Protein AF-A0AB37XMM0-F1 (afdb_monomer_lite)

InterPro domains:
  IPR031689 Protein of unknown function DUF5080 [PF16883] (4-149)

Secondary structure (DSSP, 8-state):
-HHHHHHHHHHHHHHHHHHHHHHHTT--HHHHHHHHHHHHHHHHHHHSS-SSHHHHHHHHHHHHHHHHHHHHHHHHHH--HHHHHHHHHHHHT--S---HHHHHHHHHHHHHHHHHHHHHHHHHHHHHHHHHHHHHHHHHHHHHHHHHTT-

Sequence (151 aa):
MEFLLLIVVAGLYYIIYLTAVMYSEKIVVLPIIIYAIVFVIIGITYIFIGDSYDQLTNFNVILYMGSLFYAWMAIRNLWNRPLLLKYKNITDSSSGIVNKSEYNSVESLRINIEIAKYKGIISLIVAIVLTVLMTLKSTPQITAETRDLII

Radius of gyration: 21.01 Å; chains: 1; bounding 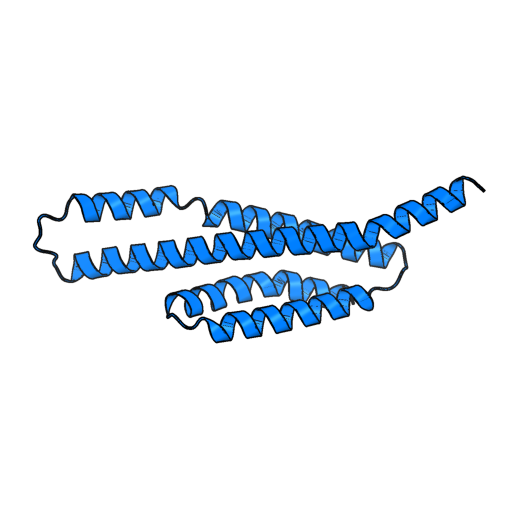box: 65×29×56 Å

Structure (mmCIF, N/CA/C/O backbone):
data_AF-A0AB37XMM0-F1
#
_entry.id   AF-A0AB37XMM0-F1
#
loop_
_atom_site.group_PDB
_atom_site.id
_atom_site.type_symbol
_atom_site.label_atom_id
_atom_site.label_alt_id
_atom_site.label_comp_id
_atom_site.label_asym_id
_atom_site.label_entity_id
_atom_site.label_seq_id
_atom_site.pdbx_PDB_ins_code
_atom_site.Cartn_x
_atom_site.Cartn_y
_atom_site.Cartn_z
_atom_site.occupancy
_atom_site.B_iso_or_equiv
_atom_site.auth_seq_id
_atom_site.auth_comp_id
_atom_site.auth_asym_id
_atom_site.auth_atom_id
_atom_site.pdbx_PDB_model_num
ATOM 1 N N . MET A 1 1 ? 3.399 -3.724 -20.490 1.00 83.94 1 MET A N 1
ATOM 2 C CA . MET A 1 1 ? 3.281 -4.044 -19.048 1.00 83.94 1 MET A CA 1
ATOM 3 C C . MET A 1 1 ? 2.843 -2.844 -18.206 1.00 83.94 1 MET A C 1
ATOM 5 O O . MET A 1 1 ? 2.153 -3.051 -17.216 1.00 83.94 1 MET A O 1
ATOM 9 N N . GLU A 1 2 ? 3.145 -1.604 -18.611 1.00 84.25 2 GLU A N 1
ATOM 10 C CA . GLU A 1 2 ? 2.755 -0.378 -17.880 1.00 84.25 2 GLU A CA 1
ATOM 11 C C . GLU A 1 2 ? 1.249 -0.244 -17.625 1.00 84.25 2 GLU A C 1
ATOM 13 O O . GLU A 1 2 ? 0.846 0.035 -16.502 1.00 84.25 2 GLU A O 1
ATOM 18 N N . PHE A 1 3 ? 0.402 -0.506 -18.627 1.00 87.81 3 PHE A N 1
ATOM 19 C CA . PHE A 1 3 ? -1.055 -0.438 -18.450 1.00 87.81 3 PHE A CA 1
ATOM 20 C C . PHE A 1 3 ? -1.568 -1.413 -17.386 1.00 87.81 3 PHE A C 1
ATOM 22 O O . PHE A 1 3 ? -2.456 -1.064 -16.612 1.00 87.81 3 PHE A O 1
ATOM 29 N N . LEU A 1 4 ? -0.986 -2.615 -17.309 1.00 90.50 4 LEU A N 1
ATOM 30 C CA . LEU A 1 4 ? -1.332 -3.586 -16.273 1.00 90.50 4 LEU A CA 1
ATOM 31 C C . LEU A 1 4 ? -0.928 -3.063 -14.890 1.00 90.50 4 LEU A C 1
ATOM 33 O O . LEU A 1 4 ? -1.740 -3.110 -13.971 1.00 90.50 4 LEU A O 1
ATOM 37 N N . LEU A 1 5 ? 0.283 -2.510 -14.756 1.00 92.31 5 LEU A N 1
ATOM 38 C CA . LEU A 1 5 ? 0.732 -1.895 -13.506 1.00 92.31 5 LEU A CA 1
ATOM 39 C C . LEU A 1 5 ? -0.192 -0.746 -13.088 1.00 92.31 5 LEU A C 1
ATOM 41 O O . LEU A 1 5 ? -0.601 -0.691 -11.934 1.00 92.31 5 LEU A O 1
ATOM 45 N N . LEU A 1 6 ? -0.573 0.131 -14.019 1.00 93.44 6 LEU A N 1
ATOM 46 C CA . LEU A 1 6 ? -1.486 1.243 -13.754 1.00 93.44 6 LEU A CA 1
ATOM 47 C C . LEU A 1 6 ? -2.846 0.745 -13.255 1.00 93.44 6 LEU A C 1
ATOM 49 O O . LEU A 1 6 ? -3.340 1.234 -12.240 1.00 93.44 6 LEU A O 1
ATOM 53 N N . ILE A 1 7 ? -3.427 -0.257 -13.922 1.00 94.12 7 ILE A N 1
ATOM 54 C CA . ILE A 1 7 ? -4.700 -0.869 -13.513 1.00 94.12 7 ILE A CA 1
ATOM 55 C C . ILE A 1 7 ? -4.585 -1.472 -12.113 1.00 94.12 7 ILE A C 1
ATOM 57 O O . ILE A 1 7 ? -5.488 -1.298 -11.302 1.00 94.12 7 ILE A O 1
ATOM 61 N N . VAL A 1 8 ? -3.482 -2.153 -11.804 1.00 93.94 8 VAL A N 1
ATOM 62 C CA . VAL A 1 8 ? -3.272 -2.785 -10.495 1.00 93.94 8 VAL A CA 1
ATOM 63 C C . VAL A 1 8 ? -3.069 -1.737 -9.400 1.00 93.94 8 VAL A C 1
ATOM 65 O O . VAL A 1 8 ? -3.691 -1.829 -8.341 1.00 93.94 8 VAL A O 1
ATOM 68 N N . VAL A 1 9 ? -2.263 -0.705 -9.659 1.00 95.38 9 VAL A N 1
ATOM 69 C CA . VAL A 1 9 ? -2.019 0.403 -8.724 1.00 95.38 9 VAL A CA 1
ATOM 70 C C . VAL A 1 9 ? -3.297 1.199 -8.473 1.00 95.38 9 VAL A C 1
ATOM 72 O O . VAL A 1 9 ? -3.551 1.565 -7.330 1.00 95.38 9 VAL A O 1
ATOM 75 N N . ALA A 1 10 ? -4.141 1.419 -9.482 1.00 95.25 10 ALA A N 1
ATOM 76 C CA . ALA A 1 10 ? -5.452 2.040 -9.298 1.00 95.25 10 ALA A CA 1
ATOM 77 C C . ALA A 1 10 ? -6.446 1.092 -8.601 1.00 95.25 10 ALA A C 1
ATOM 79 O O . ALA A 1 10 ? -7.187 1.500 -7.709 1.00 95.25 10 ALA A O 1
ATOM 80 N N . GLY A 1 11 ? -6.444 -0.191 -8.967 1.00 95.00 11 GLY A N 1
ATOM 81 C CA . GLY A 1 11 ? -7.316 -1.228 -8.413 1.00 95.00 11 GLY A CA 1
ATOM 82 C C . GLY A 1 11 ? -7.080 -1.489 -6.925 1.00 95.00 11 GLY A C 1
ATOM 83 O O . GLY A 1 11 ? -8.033 -1.760 -6.192 1.00 95.00 11 GLY A O 1
ATOM 84 N N . LEU A 1 12 ? -5.838 -1.323 -6.458 1.00 95.94 12 LEU A N 1
ATOM 85 C CA . LEU A 1 12 ? -5.463 -1.398 -5.044 1.00 95.94 12 LEU A CA 1
ATOM 86 C C . LEU A 1 12 ? -6.331 -0.493 -4.156 1.00 95.94 12 LEU A C 1
ATOM 88 O O . LEU A 1 12 ? -6.651 -0.884 -3.036 1.00 95.94 12 LEU A O 1
ATOM 92 N N . TYR A 1 13 ? -6.801 0.652 -4.662 1.00 95.81 13 TYR A N 1
ATOM 93 C CA . TYR A 1 13 ? -7.722 1.524 -3.937 1.00 95.81 13 TYR A CA 1
ATOM 94 C C . TYR A 1 13 ? -8.997 0.767 -3.555 1.00 95.81 13 TYR A C 1
ATOM 96 O O . TYR A 1 13 ? -9.365 0.714 -2.383 1.00 95.81 13 TYR A O 1
ATOM 104 N N . TYR A 1 14 ? -9.643 0.115 -4.521 1.00 95.75 14 TYR A N 1
ATOM 105 C CA . TYR A 1 14 ? -10.870 -0.644 -4.282 1.00 95.75 14 TYR A CA 1
ATOM 106 C C . TYR A 1 14 ? -10.621 -1.861 -3.391 1.00 95.75 14 TYR A C 1
ATOM 108 O O . TYR A 1 14 ? -11.426 -2.150 -2.504 1.00 95.75 14 TYR A O 1
ATOM 116 N N . ILE A 1 15 ? -9.479 -2.527 -3.569 1.00 96.06 15 ILE A N 1
ATOM 117 C CA . ILE A 1 15 ? -9.076 -3.671 -2.744 1.00 96.06 15 ILE A CA 1
ATOM 118 C C . ILE A 1 15 ? -8.918 -3.255 -1.280 1.00 96.06 15 ILE A C 1
ATOM 120 O O . ILE A 1 15 ? -9.430 -3.942 -0.396 1.00 96.06 15 ILE A O 1
ATOM 124 N N . ILE A 1 16 ? -8.299 -2.106 -1.002 1.00 96.00 16 ILE A N 1
ATOM 125 C CA . ILE A 1 16 ? -8.165 -1.577 0.362 1.00 96.00 16 ILE A CA 1
ATOM 126 C C . ILE A 1 16 ? -9.534 -1.309 0.989 1.00 96.00 16 ILE A C 1
ATOM 128 O O . ILE A 1 16 ? -9.744 -1.613 2.163 1.00 96.00 16 ILE A O 1
ATOM 132 N N . TYR A 1 17 ? -10.496 -0.783 0.229 1.00 94.00 17 TYR A N 1
ATOM 133 C CA . TYR A 1 17 ? -11.845 -0.558 0.753 1.00 94.00 17 TYR A CA 1
ATOM 134 C C . TYR A 1 17 ? -12.587 -1.860 1.043 1.00 94.00 17 TYR A C 1
ATOM 136 O O . TYR A 1 17 ? -13.171 -1.989 2.117 1.00 94.00 17 TYR A O 1
ATOM 144 N N . LEU A 1 18 ? -12.535 -2.818 0.122 1.00 93.94 18 LEU A N 1
ATOM 145 C CA . LEU A 1 18 ? -13.205 -4.109 0.253 1.00 93.94 18 LEU A CA 1
ATOM 146 C C . LEU A 1 18 ? -12.623 -4.935 1.408 1.00 93.94 18 LEU A C 1
ATOM 148 O O . LEU A 1 18 ? -13.356 -5.432 2.260 1.00 93.94 18 LEU A O 1
ATOM 152 N N . THR A 1 19 ? -11.298 -5.017 1.494 1.00 94.06 19 THR A N 1
ATOM 153 C CA . THR A 1 19 ? -10.618 -5.751 2.570 1.00 94.06 19 THR A CA 1
ATOM 154 C C . THR A 1 19 ? -10.780 -5.093 3.937 1.00 94.06 19 THR A C 1
ATOM 156 O O . THR A 1 19 ? -10.814 -5.802 4.937 1.00 94.06 19 THR A O 1
ATOM 159 N N . ALA A 1 20 ? -10.954 -3.769 4.006 1.00 91.62 20 ALA A N 1
ATOM 160 C CA . ALA A 1 20 ? -11.272 -3.092 5.261 1.00 91.62 20 ALA A CA 1
ATOM 161 C C . ALA A 1 20 ? -12.643 -3.501 5.815 1.00 91.62 20 ALA A C 1
ATOM 163 O O . ALA A 1 20 ? -12.782 -3.679 7.024 1.00 91.62 20 ALA A O 1
ATOM 164 N N . VAL A 1 21 ? -13.639 -3.677 4.939 1.00 90.25 21 VAL A N 1
ATOM 165 C CA . VAL A 1 21 ? -14.963 -4.183 5.334 1.00 90.25 21 VAL A CA 1
ATOM 166 C C . VAL A 1 21 ? -14.840 -5.623 5.829 1.00 90.25 21 VAL A C 1
ATOM 168 O O . VAL A 1 21 ? -15.250 -5.914 6.950 1.00 90.25 21 VAL A O 1
ATOM 171 N N . MET A 1 22 ? -14.160 -6.491 5.073 1.00 91.44 22 MET A N 1
ATOM 172 C CA . MET A 1 22 ? -13.903 -7.880 5.485 1.00 91.44 22 MET A CA 1
ATOM 173 C C . MET A 1 22 ? -13.189 -7.966 6.839 1.00 91.44 22 MET A C 1
ATOM 175 O O . MET A 1 22 ? -13.569 -8.759 7.698 1.00 91.44 22 MET A O 1
ATOM 179 N N . TYR A 1 23 ? -12.182 -7.118 7.059 1.00 87.69 23 TYR A N 1
ATOM 180 C CA . TYR A 1 23 ? -11.461 -7.055 8.326 1.00 87.69 23 TYR A CA 1
ATOM 181 C C . TYR A 1 23 ? -12.378 -6.643 9.485 1.00 87.69 23 TYR A C 1
ATOM 183 O O . TYR A 1 23 ? -12.311 -7.248 10.554 1.00 87.69 23 TYR A O 1
ATOM 191 N N . SER A 1 24 ? -13.276 -5.674 9.271 1.00 85.38 24 SER A N 1
ATOM 192 C CA . SER A 1 24 ? -14.256 -5.262 10.288 1.00 85.38 24 SER A CA 1
ATOM 193 C C . SER A 1 24 ? -15.274 -6.356 10.630 1.00 85.38 24 SER A C 1
ATOM 195 O O . SER A 1 24 ? -15.711 -6.462 11.773 1.00 85.38 24 SER A O 1
ATOM 197 N N . GLU A 1 25 ? -15.571 -7.237 9.674 1.00 87.00 25 GLU A N 1
ATOM 198 C CA . GLU A 1 25 ? -16.399 -8.433 9.864 1.00 87.00 25 GLU A CA 1
ATOM 199 C C . GLU A 1 25 ? -15.609 -9.629 10.432 1.00 87.00 25 GLU A C 1
ATOM 201 O O . GLU A 1 25 ? -16.137 -10.734 10.540 1.00 87.00 25 GLU A O 1
ATOM 206 N N . LYS A 1 26 ? -14.342 -9.423 10.830 1.00 87.00 26 LYS A N 1
ATOM 207 C CA . LYS A 1 26 ? -13.411 -10.446 11.350 1.00 87.00 26 LYS A CA 1
ATOM 208 C C . LYS A 1 26 ? -13.021 -11.527 10.331 1.00 87.00 26 LYS A C 1
ATOM 210 O O . LYS A 1 26 ? -12.469 -12.564 10.701 1.00 87.00 26 LYS A O 1
ATOM 215 N N . ILE A 1 27 ? -13.224 -11.273 9.040 1.00 88.81 27 ILE A N 1
ATOM 216 C CA . ILE A 1 27 ? -12.779 -12.132 7.939 1.00 88.81 27 ILE A CA 1
ATOM 217 C C . ILE A 1 27 ? -11.345 -11.733 7.568 1.00 88.81 27 ILE A C 1
ATOM 219 O O . ILE A 1 27 ? -11.117 -10.885 6.709 1.00 88.81 27 ILE A O 1
ATOM 223 N N . VAL A 1 28 ? -10.353 -12.329 8.236 1.00 84.38 28 VAL A N 1
ATOM 224 C CA . VAL A 1 28 ? -8.939 -11.909 8.104 1.00 84.38 28 VAL A CA 1
ATOM 225 C C . VAL A 1 28 ? -8.175 -12.675 7.014 1.00 84.38 28 VAL A C 1
ATOM 227 O O . VAL A 1 28 ? -7.288 -12.115 6.374 1.00 84.38 28 VAL A O 1
ATOM 230 N N . VAL A 1 29 ? -8.528 -13.938 6.751 1.00 88.62 29 VAL A N 1
ATOM 231 C CA . VAL A 1 29 ? -7.788 -14.811 5.813 1.00 88.62 29 VAL A CA 1
ATOM 232 C C . VAL A 1 29 ? -7.949 -14.364 4.358 1.00 88.62 29 VAL A C 1
ATOM 234 O O . VAL A 1 29 ? -6.974 -14.313 3.610 1.00 88.62 29 VAL A O 1
ATOM 237 N N . LEU A 1 30 ? -9.168 -14.005 3.953 1.00 90.38 30 LEU A N 1
ATOM 238 C CA . LEU A 1 30 ? -9.469 -13.640 2.569 1.00 90.38 30 LEU A CA 1
ATOM 239 C C . LEU A 1 30 ? -8.720 -12.369 2.111 1.00 90.38 30 LEU A C 1
ATOM 241 O O . LEU A 1 30 ? -8.099 -12.419 1.048 1.00 90.38 30 LEU A O 1
ATOM 245 N N . PRO A 1 31 ? -8.663 -11.274 2.902 1.00 91.50 31 PRO A N 1
ATOM 246 C CA . PRO A 1 31 ? -7.790 -10.138 2.614 1.00 91.50 31 PRO A CA 1
ATOM 247 C C . PRO A 1 31 ? -6.332 -10.509 2.344 1.00 91.50 31 PRO A C 1
ATOM 249 O O . PRO A 1 31 ? -5.750 -10.005 1.389 1.00 91.50 31 PRO A O 1
ATOM 252 N N . ILE A 1 32 ? -5.745 -11.401 3.149 1.00 90.50 32 ILE A N 1
ATOM 253 C CA . ILE A 1 32 ? -4.341 -11.814 2.993 1.00 90.50 32 ILE A CA 1
ATOM 254 C C . ILE A 1 32 ? -4.129 -12.475 1.628 1.00 90.50 32 ILE A C 1
ATOM 256 O O . ILE A 1 32 ? -3.183 -12.131 0.923 1.00 90.50 32 ILE A O 1
ATOM 260 N N . ILE A 1 33 ? -5.031 -13.377 1.231 1.00 93.56 33 ILE A N 1
ATOM 261 C CA . ILE A 1 33 ? -4.976 -14.046 -0.076 1.00 93.56 33 ILE A CA 1
ATOM 262 C C . ILE A 1 33 ? -5.078 -13.018 -1.210 1.00 93.56 33 ILE A C 1
ATOM 264 O O . ILE A 1 33 ? -4.292 -13.067 -2.154 1.00 93.56 33 ILE A O 1
ATOM 268 N N . ILE A 1 34 ? -6.000 -12.055 -1.103 1.00 94.69 34 ILE A N 1
ATOM 269 C CA . ILE A 1 34 ? -6.169 -11.000 -2.112 1.00 94.69 34 ILE A CA 1
ATOM 270 C C . ILE A 1 34 ? -4.882 -10.174 -2.249 1.00 94.69 34 ILE A C 1
ATOM 272 O O . ILE A 1 34 ? -4.393 -9.990 -3.363 1.00 94.69 34 ILE A O 1
ATOM 276 N N . TYR A 1 35 ? -4.290 -9.721 -1.139 1.00 93.81 35 TYR A N 1
ATOM 277 C CA . TYR A 1 35 ? -3.036 -8.961 -1.184 1.00 93.81 35 TYR A CA 1
ATOM 278 C C . TYR A 1 35 ? -1.864 -9.781 -1.723 1.00 93.81 35 TYR A C 1
ATOM 280 O O . TYR A 1 35 ? -1.048 -9.236 -2.464 1.00 93.81 35 TYR A O 1
ATOM 288 N N . ALA A 1 36 ? -1.794 -11.078 -1.417 1.00 93.44 36 ALA A N 1
ATOM 289 C CA . ALA A 1 36 ? -0.773 -11.963 -1.970 1.00 93.44 36 ALA A CA 1
ATOM 290 C C . ALA A 1 36 ? -0.882 -12.060 -3.500 1.00 93.44 36 ALA A C 1
ATOM 292 O O . ALA A 1 36 ? 0.119 -11.901 -4.196 1.00 93.44 36 ALA A O 1
ATOM 293 N N . ILE A 1 37 ? -2.096 -12.237 -4.035 1.00 94.62 37 ILE A N 1
ATOM 294 C CA . ILE A 1 37 ? -2.339 -12.267 -5.485 1.00 94.62 37 ILE A CA 1
ATOM 295 C C . ILE A 1 37 ? -1.927 -10.938 -6.126 1.00 94.62 37 ILE A C 1
ATOM 297 O O . ILE A 1 37 ? -1.217 -10.932 -7.129 1.00 94.62 37 ILE A O 1
ATOM 301 N N . VAL A 1 38 ? -2.319 -9.807 -5.533 1.00 94.69 38 VAL A N 1
ATOM 302 C CA . VAL A 1 38 ? -1.936 -8.480 -6.038 1.00 94.69 38 VAL A CA 1
ATOM 303 C C . VAL A 1 38 ? -0.419 -8.312 -6.050 1.00 94.69 38 VAL A C 1
ATOM 305 O O . VAL A 1 38 ? 0.135 -7.842 -7.042 1.00 94.69 38 VAL A O 1
ATOM 308 N N . PHE A 1 39 ? 0.263 -8.732 -4.985 1.00 91.88 39 PHE A N 1
ATOM 309 C CA . PHE A 1 39 ? 1.716 -8.646 -4.897 1.00 91.88 39 PHE A CA 1
ATOM 310 C C . PHE A 1 39 ? 2.406 -9.497 -5.971 1.00 91.88 39 PHE A C 1
ATOM 312 O O . PHE A 1 39 ? 3.368 -9.040 -6.585 1.00 91.88 39 PHE A O 1
ATOM 319 N N . VAL A 1 40 ? 1.882 -10.691 -6.268 1.00 93.69 40 VAL A N 1
ATOM 320 C CA . VAL A 1 40 ? 2.371 -11.530 -7.374 1.00 93.69 40 VAL A CA 1
ATOM 321 C C . VAL A 1 40 ? 2.190 -10.830 -8.721 1.00 93.69 40 VAL A C 1
ATOM 323 O O . VAL A 1 40 ? 3.128 -10.802 -9.514 1.00 93.69 40 VAL A O 1
ATOM 326 N N . ILE A 1 41 ? 1.031 -10.216 -8.980 1.00 93.31 41 ILE A N 1
ATOM 327 C CA . ILE A 1 41 ? 0.786 -9.488 -10.235 1.00 93.31 41 ILE A CA 1
ATOM 328 C C . ILE A 1 41 ? 1.759 -8.306 -10.373 1.00 93.31 41 ILE A C 1
ATOM 330 O O . ILE A 1 41 ? 2.352 -8.126 -11.437 1.00 93.31 41 ILE A O 1
ATOM 334 N N . ILE A 1 42 ? 1.981 -7.544 -9.295 1.00 91.56 42 ILE A N 1
ATOM 335 C CA . ILE A 1 42 ? 2.980 -6.465 -9.271 1.00 91.56 42 ILE A CA 1
ATOM 336 C C . ILE A 1 42 ? 4.382 -7.030 -9.549 1.00 91.56 42 ILE A C 1
ATOM 338 O O . ILE A 1 42 ? 5.104 -6.488 -10.386 1.00 91.56 42 ILE A O 1
ATOM 342 N N . GLY A 1 43 ? 4.753 -8.150 -8.924 1.00 89.69 43 GLY A N 1
ATOM 343 C CA . GLY A 1 43 ? 6.030 -8.829 -9.161 1.00 89.69 43 GLY A CA 1
ATOM 344 C C . GLY A 1 43 ? 6.225 -9.261 -10.618 1.00 89.69 43 GLY A C 1
ATOM 345 O O . GLY A 1 43 ? 7.291 -9.039 -11.188 1.00 89.69 43 GLY A O 1
ATOM 346 N N . ILE A 1 44 ? 5.182 -9.790 -11.265 1.00 90.19 44 ILE A N 1
ATOM 347 C CA . ILE A 1 44 ? 5.214 -10.114 -12.698 1.00 90.19 44 ILE A CA 1
ATOM 348 C C . ILE A 1 44 ? 5.437 -8.836 -13.514 1.00 90.19 44 ILE A C 1
ATOM 350 O O . ILE A 1 44 ? 6.337 -8.794 -14.348 1.00 90.19 44 ILE A O 1
ATOM 354 N N . THR A 1 45 ? 4.689 -7.759 -13.253 1.00 89.50 45 THR A N 1
ATOM 355 C CA . THR A 1 45 ? 4.907 -6.496 -13.982 1.00 89.50 45 THR A CA 1
ATOM 356 C C . THR A 1 45 ? 6.314 -5.933 -13.784 1.00 89.50 45 THR A C 1
ATOM 358 O O . THR A 1 45 ? 6.875 -5.390 -14.728 1.00 89.50 45 THR A O 1
ATOM 361 N N . TYR A 1 46 ? 6.905 -6.108 -12.599 1.00 88.75 46 TYR A N 1
ATOM 362 C CA . TYR A 1 46 ? 8.257 -5.658 -12.264 1.00 88.75 46 TYR A CA 1
ATOM 363 C C . TYR A 1 46 ? 9.352 -6.408 -13.039 1.00 88.75 46 TYR A C 1
ATOM 365 O O . TYR A 1 46 ? 10.325 -5.803 -13.501 1.00 88.75 46 TYR A O 1
ATOM 373 N N . ILE A 1 47 ? 9.206 -7.729 -13.173 1.00 88.38 47 ILE A N 1
ATOM 374 C CA . ILE A 1 47 ? 10.176 -8.588 -13.869 1.00 88.38 47 ILE A CA 1
ATOM 375 C C . ILE A 1 47 ? 10.096 -8.383 -15.385 1.00 88.38 47 ILE A C 1
ATOM 377 O O . ILE A 1 47 ? 11.124 -8.376 -16.051 1.00 88.38 47 ILE A O 1
ATOM 381 N N . PHE A 1 48 ? 8.889 -8.190 -15.920 1.00 87.69 48 PHE A N 1
ATOM 382 C CA . PHE A 1 48 ? 8.634 -8.121 -17.362 1.00 87.69 48 PHE A CA 1
ATOM 383 C C . PHE A 1 48 ? 8.529 -6.692 -17.927 1.00 87.69 48 PHE A C 1
ATOM 385 O O . PHE A 1 48 ? 8.179 -6.525 -19.098 1.00 87.69 48 PHE A O 1
ATOM 392 N N . ILE A 1 49 ? 8.777 -5.651 -17.125 1.00 84.81 49 ILE A N 1
ATOM 393 C CA . ILE A 1 49 ? 8.972 -4.295 -17.656 1.00 84.81 49 ILE A CA 1
ATOM 394 C C . ILE A 1 49 ? 10.265 -4.303 -18.485 1.00 84.81 49 ILE A C 1
ATOM 396 O O . ILE A 1 49 ? 11.278 -4.821 -18.015 1.00 84.81 49 ILE A O 1
ATOM 400 N N . GLY A 1 50 ? 10.220 -3.811 -19.724 1.00 78.31 50 GLY A N 1
ATOM 401 C CA . GLY A 1 50 ? 11.415 -3.773 -20.564 1.00 78.31 50 GLY A CA 1
ATOM 402 C C . GLY A 1 50 ? 12.373 -2.664 -20.135 1.00 78.31 50 GLY A C 1
ATOM 403 O O . GLY A 1 50 ? 12.012 -1.766 -19.374 1.00 78.31 50 GLY A O 1
ATOM 404 N N . ASP A 1 51 ? 13.606 -2.748 -20.627 1.00 78.56 51 ASP A N 1
ATOM 405 C CA . ASP A 1 51 ? 14.707 -1.881 -20.194 1.00 78.56 51 ASP A CA 1
ATOM 406 C C . ASP A 1 51 ? 14.804 -0.566 -20.982 1.00 78.56 51 ASP A C 1
ATOM 408 O O . ASP A 1 51 ? 15.747 0.198 -20.786 1.00 78.56 51 ASP A O 1
ATOM 412 N N . SER A 1 52 ? 13.854 -0.274 -21.879 1.00 83.38 52 SER A N 1
ATOM 413 C CA . SER A 1 52 ? 13.877 0.997 -22.602 1.00 83.38 52 SER A CA 1
ATOM 414 C C . SER A 1 52 ? 13.577 2.171 -21.668 1.00 83.38 52 SER A C 1
ATOM 416 O O . SER A 1 52 ? 12.787 2.063 -20.726 1.00 83.38 52 SER A O 1
ATOM 418 N N . TYR A 1 53 ? 14.193 3.316 -21.962 1.00 80.81 53 TYR A N 1
ATOM 419 C CA . TYR A 1 53 ? 14.067 4.530 -21.158 1.00 80.81 53 TYR A CA 1
ATOM 420 C C . TYR A 1 53 ? 12.606 4.951 -20.939 1.00 80.81 53 TYR A C 1
ATOM 422 O O . TYR A 1 53 ? 12.205 5.239 -19.811 1.00 80.81 53 TYR A O 1
ATOM 430 N N . ASP A 1 54 ? 11.783 4.915 -21.993 1.00 85.44 54 ASP A N 1
ATOM 431 C CA . ASP A 1 54 ? 10.367 5.291 -21.912 1.00 85.44 54 ASP A CA 1
ATOM 432 C C . ASP A 1 54 ? 9.572 4.340 -21.008 1.00 85.44 54 ASP A C 1
ATOM 434 O O . ASP A 1 54 ? 8.759 4.778 -20.193 1.00 85.44 54 ASP A O 1
ATOM 438 N N . GLN A 1 55 ? 9.834 3.032 -21.102 1.00 86.19 55 GLN A N 1
ATOM 439 C CA . GLN A 1 55 ? 9.139 2.025 -20.299 1.00 86.19 55 GLN A CA 1
ATOM 440 C C . GLN A 1 55 ? 9.522 2.131 -18.825 1.00 86.19 55 GLN A C 1
ATOM 442 O O . GLN A 1 55 ? 8.647 2.040 -17.957 1.00 86.19 55 GLN A O 1
ATOM 447 N N . LEU A 1 56 ? 10.804 2.379 -18.525 1.00 86.12 56 LEU A N 1
ATOM 448 C CA . LEU A 1 56 ? 11.228 2.587 -17.146 1.00 86.12 56 LEU A CA 1
ATOM 449 C C . LEU A 1 56 ? 10.704 3.912 -16.580 1.00 86.12 56 LEU A C 1
ATOM 451 O O . LEU A 1 56 ? 10.237 3.960 -15.441 1.00 86.12 56 LEU A O 1
ATOM 455 N N . THR A 1 57 ? 10.723 4.976 -17.379 1.00 88.12 57 THR A N 1
ATOM 456 C CA . THR A 1 57 ? 10.167 6.273 -16.983 1.00 88.12 57 THR A CA 1
ATOM 457 C C . THR A 1 57 ? 8.684 6.139 -16.647 1.00 88.12 57 THR A C 1
ATOM 459 O O . THR A 1 57 ? 8.265 6.533 -15.558 1.00 88.12 57 THR A O 1
ATOM 462 N N . ASN A 1 58 ? 7.893 5.498 -17.510 1.00 90.75 58 ASN A N 1
ATOM 463 C CA . ASN A 1 58 ? 6.469 5.260 -17.264 1.00 90.75 58 ASN A CA 1
ATOM 464 C C . ASN A 1 58 ? 6.234 4.399 -16.016 1.00 90.75 58 ASN A C 1
ATOM 466 O O . ASN A 1 58 ? 5.370 4.717 -15.195 1.00 90.75 58 ASN A O 1
ATOM 470 N N . PHE A 1 59 ? 7.023 3.338 -15.836 1.00 91.12 59 PHE A N 1
ATOM 471 C CA . PHE A 1 59 ? 6.988 2.499 -14.639 1.00 91.12 59 PHE A CA 1
ATOM 472 C C . PHE A 1 59 ? 7.215 3.319 -13.361 1.00 91.12 59 PHE A C 1
ATOM 474 O O . PHE A 1 59 ? 6.407 3.259 -12.431 1.00 91.12 59 PHE A O 1
ATOM 481 N N . ASN A 1 60 ? 8.266 4.138 -13.337 1.00 91.00 60 ASN A N 1
ATOM 482 C CA . ASN A 1 60 ? 8.610 4.981 -12.197 1.00 91.00 60 ASN A CA 1
ATOM 483 C C . ASN A 1 60 ? 7.541 6.038 -11.914 1.00 91.00 60 ASN A C 1
ATOM 485 O O . ASN A 1 60 ? 7.169 6.229 -10.758 1.00 91.00 60 ASN A O 1
ATOM 489 N N . VAL A 1 61 ? 6.994 6.679 -12.949 1.00 93.19 61 VAL A N 1
ATOM 490 C CA . VAL A 1 61 ? 5.910 7.662 -12.803 1.00 93.19 61 VAL A CA 1
ATOM 491 C C . VAL A 1 61 ? 4.670 7.020 -12.180 1.00 93.19 61 VAL A C 1
ATOM 493 O O . VAL A 1 61 ? 4.090 7.589 -11.253 1.00 93.19 61 VAL A O 1
ATOM 496 N N . ILE A 1 62 ? 4.279 5.821 -12.626 1.00 95.06 62 ILE A N 1
ATOM 497 C CA . ILE A 1 62 ? 3.125 5.101 -12.066 1.00 95.06 62 ILE A CA 1
ATOM 498 C C . ILE A 1 62 ? 3.359 4.769 -10.586 1.00 95.06 62 ILE A C 1
ATOM 500 O O . ILE A 1 62 ? 2.480 5.018 -9.756 1.00 95.06 62 ILE A O 1
ATOM 504 N N . LEU A 1 63 ? 4.534 4.235 -10.237 1.00 94.88 63 LEU A N 1
ATOM 505 C CA . LEU A 1 63 ? 4.862 3.901 -8.849 1.00 94.88 63 LEU A CA 1
ATOM 506 C C . LEU A 1 63 ? 4.938 5.137 -7.951 1.00 94.88 63 LEU A C 1
ATOM 508 O O . LEU A 1 63 ? 4.451 5.088 -6.822 1.00 94.88 63 LEU A O 1
ATOM 512 N N . TYR A 1 64 ? 5.500 6.238 -8.449 1.00 94.88 64 TYR A N 1
ATOM 513 C CA . TYR A 1 64 ? 5.609 7.499 -7.722 1.00 94.88 64 TYR A CA 1
ATOM 514 C C . TYR A 1 64 ? 4.238 8.130 -7.462 1.00 94.88 64 TYR A C 1
ATOM 516 O O . TYR A 1 64 ? 3.905 8.483 -6.332 1.00 94.88 64 TYR A O 1
ATOM 524 N N . MET A 1 65 ? 3.391 8.217 -8.490 1.00 96.19 65 MET A N 1
ATOM 525 C CA . MET A 1 65 ? 2.027 8.726 -8.331 1.00 96.19 65 MET A CA 1
ATOM 526 C C . MET A 1 65 ? 1.206 7.842 -7.389 1.00 96.19 65 MET A C 1
ATOM 528 O O . MET A 1 65 ? 0.481 8.349 -6.530 1.00 96.19 65 MET A O 1
ATOM 532 N N . GLY A 1 66 ? 1.361 6.519 -7.502 1.00 96.50 66 GLY A N 1
ATOM 533 C CA . GLY A 1 66 ? 0.753 5.564 -6.584 1.00 96.50 66 GLY A CA 1
ATOM 534 C C . GLY A 1 66 ? 1.226 5.765 -5.144 1.00 96.50 66 GLY A C 1
ATOM 535 O O . GLY A 1 66 ? 0.399 5.865 -4.239 1.00 96.50 66 GLY A O 1
ATOM 536 N N . SER A 1 67 ? 2.537 5.871 -4.910 1.00 96.88 67 SER A N 1
ATOM 537 C CA . SER A 1 67 ? 3.089 6.021 -3.561 1.00 96.88 67 SER A CA 1
ATOM 538 C C . SER A 1 67 ? 2.620 7.312 -2.892 1.00 96.88 67 SER A C 1
ATOM 540 O O . SER A 1 67 ? 2.189 7.265 -1.740 1.00 96.88 67 SER A O 1
ATOM 542 N N . LEU A 1 68 ? 2.594 8.435 -3.618 1.00 97.38 68 LEU A N 1
ATOM 543 C CA . LEU A 1 68 ? 2.055 9.703 -3.123 1.00 97.38 68 LEU A CA 1
ATOM 544 C C . LEU A 1 68 ? 0.571 9.597 -2.768 1.00 97.38 68 LEU A C 1
ATOM 546 O O . LEU A 1 68 ? 0.156 10.031 -1.690 1.00 97.38 68 LEU A O 1
ATOM 550 N N . PHE A 1 69 ? -0.229 8.991 -3.647 1.00 97.62 69 PHE A N 1
ATOM 551 C CA . PHE A 1 69 ? -1.656 8.798 -3.410 1.00 97.62 69 PHE A CA 1
ATOM 552 C C . PHE A 1 69 ? -1.915 7.945 -2.161 1.00 97.62 69 PHE A C 1
ATOM 554 O O . PHE A 1 69 ? -2.718 8.325 -1.303 1.00 97.62 69 PHE A O 1
ATOM 561 N N . TYR A 1 70 ? -1.206 6.824 -2.012 1.00 97.81 70 TYR A N 1
ATOM 562 C CA . TYR A 1 70 ? -1.367 5.935 -0.862 1.00 97.81 70 TYR A CA 1
ATOM 563 C C . TYR A 1 70 ? -0.789 6.518 0.432 1.00 97.81 70 TYR A C 1
ATOM 565 O O . TYR A 1 70 ? -1.376 6.315 1.495 1.00 97.81 70 TYR A O 1
ATOM 573 N N . ALA A 1 71 ? 0.279 7.316 0.369 1.00 97.50 71 ALA A N 1
ATOM 574 C CA . ALA A 1 71 ? 0.785 8.061 1.520 1.00 97.50 71 ALA A CA 1
ATOM 575 C C . ALA A 1 71 ? -0.231 9.113 1.994 1.00 97.50 71 ALA A C 1
ATOM 577 O O . ALA A 1 71 ? -0.549 9.185 3.183 1.00 97.50 71 ALA A O 1
ATOM 578 N N . TRP A 1 72 ? -0.813 9.881 1.067 1.00 96.56 72 TRP A N 1
ATOM 579 C CA . TRP A 1 72 ? -1.890 10.822 1.379 1.00 96.56 72 TRP A CA 1
ATOM 580 C C . TRP A 1 72 ? -3.108 10.108 1.978 1.00 96.56 72 TRP A C 1
ATOM 582 O O . TRP A 1 72 ? -3.654 10.539 2.998 1.00 96.56 72 TRP A O 1
ATOM 592 N N . MET A 1 73 ? -3.507 8.977 1.391 1.00 95.50 73 MET A N 1
ATOM 593 C CA . MET A 1 73 ? -4.608 8.160 1.893 1.00 95.50 73 MET A CA 1
ATOM 594 C C . MET A 1 73 ? -4.314 7.613 3.296 1.00 95.50 73 MET A C 1
ATOM 596 O O . MET A 1 73 ? -5.216 7.608 4.138 1.00 95.50 73 MET A O 1
ATOM 600 N N . ALA A 1 74 ? -3.076 7.203 3.577 1.00 95.75 74 ALA A N 1
ATOM 601 C CA . ALA A 1 74 ? -2.652 6.758 4.899 1.00 95.75 74 ALA A CA 1
ATOM 602 C C . ALA A 1 74 ? -2.812 7.873 5.937 1.00 95.75 74 ALA A C 1
ATOM 604 O O . ALA A 1 74 ? -3.489 7.678 6.946 1.00 95.75 74 ALA A O 1
ATOM 605 N N . ILE A 1 75 ? -2.277 9.065 5.653 1.00 93.69 75 ILE A N 1
ATOM 606 C CA . ILE A 1 75 ? -2.391 10.237 6.532 1.00 93.69 75 ILE A CA 1
ATOM 607 C C . ILE A 1 75 ? -3.865 10.559 6.789 1.00 93.69 75 ILE A C 1
ATOM 609 O O . ILE A 1 75 ? -4.282 10.670 7.941 1.00 93.69 75 ILE A O 1
ATOM 613 N N . ARG A 1 76 ? -4.678 10.637 5.729 1.00 91.69 76 ARG A N 1
ATOM 614 C CA . ARG A 1 76 ? -6.108 10.952 5.829 1.00 91.69 76 ARG A CA 1
ATOM 615 C C . ARG A 1 76 ? -6.872 9.955 6.704 1.00 91.69 76 ARG A C 1
ATOM 617 O O . ARG A 1 76 ? -7.698 10.378 7.504 1.00 91.69 76 ARG A O 1
ATOM 624 N N . ASN A 1 77 ? -6.620 8.656 6.549 1.00 89.00 77 ASN A N 1
ATOM 625 C CA . ASN A 1 77 ? -7.337 7.606 7.280 1.00 89.00 77 ASN A CA 1
ATOM 626 C C . ASN A 1 77 ? -6.793 7.360 8.696 1.00 89.00 77 ASN A C 1
ATOM 628 O O . ASN A 1 77 ? -7.511 6.827 9.537 1.00 89.00 77 ASN A O 1
ATOM 632 N N . LEU A 1 78 ? -5.542 7.728 8.985 1.00 88.56 78 LEU A N 1
ATOM 633 C CA . LEU A 1 78 ? -4.990 7.683 10.3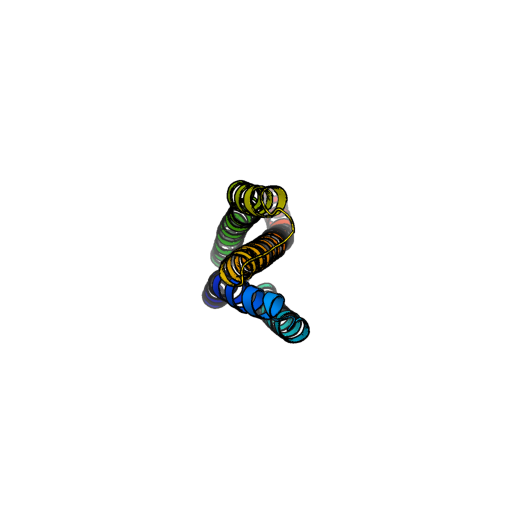43 1.00 88.56 78 LEU A CA 1
ATOM 634 C C . LEU A 1 78 ? -5.372 8.927 11.153 1.00 88.56 78 LEU A C 1
ATOM 636 O O . LEU A 1 78 ? -5.470 8.859 12.380 1.00 88.56 78 LEU A O 1
ATOM 640 N N . TRP A 1 79 ? -5.673 10.043 10.485 1.00 84.56 79 TRP A N 1
ATOM 641 C CA . TRP A 1 79 ? -6.152 11.278 11.104 1.00 84.56 79 TRP A CA 1
ATOM 642 C C . TRP A 1 79 ? -7.634 11.190 11.538 1.00 84.56 79 TRP A C 1
ATOM 644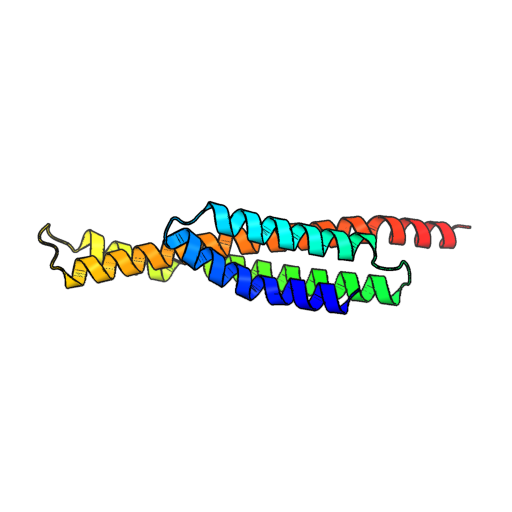 O O . TRP A 1 79 ? -8.488 11.976 11.136 1.00 84.56 79 TRP A O 1
ATOM 654 N N . ASN A 1 80 ? -7.956 10.249 12.431 1.00 73.06 80 ASN A N 1
ATOM 655 C CA . ASN A 1 80 ? -9.319 9.994 12.933 1.00 73.06 80 ASN A CA 1
ATOM 656 C C . ASN A 1 80 ? -9.708 10.835 14.156 1.00 73.06 80 ASN A C 1
ATOM 658 O O . ASN A 1 80 ? -10.657 10.504 14.870 1.00 73.06 80 ASN A O 1
ATOM 662 N N . ARG A 1 81 ? -8.996 11.937 14.412 1.00 68.31 81 ARG A N 1
ATOM 663 C CA . ARG A 1 81 ? -9.222 12.825 15.563 1.00 68.31 81 ARG A CA 1
ATOM 664 C C . ARG A 1 81 ? -10.703 13.198 15.788 1.00 68.31 81 ARG A C 1
ATOM 666 O O . ARG A 1 81 ? -11.147 13.070 16.926 1.00 68.31 81 ARG A O 1
ATOM 673 N N . PRO A 1 82 ? -11.508 13.577 14.770 1.00 66.44 82 PRO A N 1
ATOM 674 C CA . PRO A 1 82 ? -12.923 13.896 14.995 1.00 66.44 82 PRO A CA 1
ATOM 675 C C . PRO A 1 82 ? -13.782 12.677 15.374 1.00 66.44 82 PRO A C 1
ATOM 677 O O . PRO A 1 82 ? -14.714 12.817 16.163 1.00 66.44 82 PRO A O 1
ATOM 680 N N . LEU A 1 83 ? -13.476 11.482 14.854 1.00 66.12 83 LEU A N 1
ATOM 681 C CA . LEU A 1 83 ? -14.204 10.249 15.186 1.00 66.12 83 LEU A CA 1
ATOM 682 C C . LEU A 1 83 ? -13.889 9.783 16.610 1.00 66.12 83 LEU A C 1
ATOM 684 O O . LEU A 1 83 ? -14.795 9.412 17.351 1.00 66.12 83 LEU A O 1
ATOM 688 N N . LEU A 1 84 ? -12.618 9.873 17.012 1.00 68.50 84 LEU A N 1
ATOM 689 C CA . LEU A 1 84 ? -12.169 9.542 18.366 1.00 68.50 84 LEU A CA 1
ATOM 690 C C . LEU A 1 84 ? -12.795 10.465 19.419 1.00 68.50 84 LEU A C 1
ATOM 692 O O . LEU A 1 84 ? -13.203 9.992 20.476 1.00 68.50 84 LEU A O 1
ATOM 696 N N . LEU A 1 85 ? -12.919 11.763 19.121 1.00 67.38 85 LEU A N 1
ATOM 697 C CA . LEU A 1 85 ? -13.579 12.725 20.010 1.00 67.38 85 LEU A CA 1
ATOM 698 C C . LEU A 1 85 ? -15.079 12.441 20.153 1.00 67.38 85 LEU A C 1
ATOM 700 O O . LEU A 1 85 ? -15.591 12.454 21.267 1.00 67.38 85 LEU A O 1
ATOM 704 N N . LYS A 1 86 ? -15.778 12.123 19.054 1.00 67.31 86 LYS A N 1
ATOM 705 C CA . LYS A 1 86 ? -17.196 11.727 19.110 1.00 67.31 86 LYS A CA 1
ATOM 706 C C . LYS A 1 86 ? -17.402 10.447 19.919 1.00 67.31 86 LYS A C 1
ATOM 708 O O . LYS A 1 86 ? -18.301 10.407 20.749 1.00 67.31 86 LYS A O 1
ATOM 713 N N . TYR A 1 87 ? -16.556 9.438 19.712 1.00 64.56 87 TYR A N 1
ATOM 714 C CA . TYR A 1 87 ? -16.601 8.194 20.481 1.00 64.56 87 TYR A CA 1
ATOM 715 C C . TYR A 1 87 ? -16.393 8.451 21.980 1.00 64.56 87 TYR A C 1
ATOM 717 O O . TYR A 1 87 ? -17.193 7.999 22.798 1.00 64.56 87 TYR A O 1
ATOM 725 N N . LYS A 1 88 ? -15.367 9.237 22.337 1.00 68.50 88 LYS A N 1
ATOM 726 C CA . LYS A 1 88 ? -15.062 9.582 23.731 1.00 68.50 88 LYS A CA 1
ATOM 727 C C . LYS A 1 88 ? -16.207 10.348 24.395 1.00 68.50 88 LYS A C 1
ATOM 729 O O . LYS A 1 88 ? -16.617 9.977 25.483 1.00 68.50 88 LYS A O 1
ATOM 734 N N . ASN A 1 89 ? -16.774 11.345 23.718 1.00 69.75 89 ASN A N 1
ATOM 735 C CA . ASN A 1 89 ? -17.874 12.142 24.265 1.00 69.75 89 ASN A CA 1
ATOM 736 C C . ASN A 1 89 ? -19.126 11.303 24.565 1.00 69.75 89 ASN A C 1
ATOM 738 O O . ASN A 1 89 ? -19.782 11.545 25.571 1.00 69.75 89 ASN A O 1
ATOM 742 N N . ILE A 1 90 ? -19.462 10.323 23.719 1.00 66.25 90 ILE A N 1
ATOM 743 C CA . ILE A 1 90 ? -20.629 9.456 23.951 1.00 66.25 90 ILE A CA 1
ATOM 744 C C . ILE A 1 90 ? -20.331 8.427 25.051 1.00 66.25 90 ILE A C 1
ATOM 746 O O . ILE A 1 90 ? -21.187 8.156 25.886 1.00 66.25 90 ILE A O 1
ATOM 750 N N . THR A 1 91 ? -19.107 7.892 25.085 1.00 64.50 91 THR A N 1
ATOM 751 C CA . THR A 1 91 ? -18.696 6.902 26.094 1.00 64.50 91 THR A CA 1
ATOM 752 C C . THR A 1 91 ? -18.601 7.524 27.491 1.00 64.50 91 THR A C 1
ATOM 754 O O . THR A 1 91 ? -19.125 6.954 28.441 1.00 64.50 91 THR A O 1
ATOM 757 N N . ASP A 1 92 ? -18.004 8.714 27.615 1.00 65.75 92 ASP A N 1
ATOM 758 C CA . ASP A 1 92 ? -17.826 9.417 28.895 1.00 65.75 92 ASP A CA 1
ATOM 759 C C . ASP A 1 92 ? -19.144 10.021 29.425 1.00 65.75 92 ASP A C 1
ATOM 761 O O . ASP A 1 92 ? -19.286 10.237 30.626 1.00 65.75 92 ASP A O 1
ATOM 765 N N . SER A 1 93 ? -20.124 10.286 28.551 1.00 60.59 93 SER A N 1
ATOM 766 C CA . SER A 1 93 ? -21.436 10.839 28.929 1.00 60.59 93 SER A CA 1
ATOM 767 C C . SER A 1 93 ? -22.474 9.770 29.301 1.00 60.59 93 SER A C 1
ATOM 769 O O . SER A 1 93 ? -23.583 10.121 29.710 1.00 60.59 93 SER A O 1
ATOM 771 N N . SER A 1 94 ? -22.156 8.480 29.148 1.00 59.25 94 SER A N 1
ATOM 772 C CA . SER A 1 94 ? -23.094 7.383 29.387 1.00 59.25 94 SER A CA 1
ATOM 773 C C . SER A 1 94 ? -23.089 6.953 30.859 1.00 59.25 94 SER A C 1
ATOM 775 O O . SER A 1 94 ? -22.161 6.310 31.342 1.00 59.25 94 SER A O 1
ATOM 777 N N . SER A 1 95 ? -24.151 7.289 31.592 1.00 54.41 95 SER A N 1
ATOM 778 C CA . SER A 1 95 ? -24.322 7.048 33.035 1.00 54.41 95 SER A CA 1
ATOM 779 C C . SER A 1 95 ? -24.758 5.616 33.407 1.00 54.41 95 SER A C 1
ATOM 781 O O . SER A 1 95 ? -25.414 5.400 34.424 1.00 54.41 95 SER A O 1
ATOM 783 N N . GLY A 1 96 ? -24.380 4.610 32.613 1.00 55.44 96 GLY A N 1
ATOM 784 C CA . GLY A 1 96 ? -24.582 3.192 32.947 1.00 55.44 96 GLY A CA 1
ATOM 785 C C . GLY A 1 96 ? -25.910 2.566 32.500 1.00 55.44 96 GLY A C 1
ATOM 786 O O . GLY A 1 96 ? -26.070 1.356 32.637 1.00 55.44 96 GLY A O 1
ATOM 787 N N . ILE A 1 97 ? -26.833 3.327 31.899 1.00 55.38 97 ILE A N 1
ATOM 788 C CA . ILE A 1 97 ? -28.034 2.786 31.235 1.00 55.38 97 ILE A CA 1
ATOM 789 C C . ILE A 1 97 ? -27.976 3.176 29.757 1.00 55.38 97 ILE A C 1
ATOM 791 O O . ILE A 1 97 ? -28.428 4.247 29.365 1.00 55.38 97 ILE A O 1
ATOM 795 N N . VAL A 1 98 ? -27.375 2.316 28.933 1.00 57.19 98 VAL A N 1
ATOM 796 C CA . VAL A 1 98 ? -27.224 2.562 27.491 1.00 57.19 98 VAL A CA 1
ATOM 797 C C . VAL A 1 98 ? -28.509 2.153 26.773 1.00 57.19 98 VAL A C 1
ATOM 799 O O . VAL A 1 98 ? -28.863 0.972 26.750 1.00 57.19 98 VAL A O 1
ATOM 802 N N . ASN A 1 99 ? -29.217 3.106 26.166 1.00 66.50 99 ASN A N 1
ATOM 803 C CA . ASN A 1 99 ? -30.349 2.782 25.297 1.00 66.50 99 ASN A CA 1
ATOM 804 C C . ASN A 1 99 ? -29.838 2.127 23.994 1.00 66.50 99 ASN A C 1
ATOM 806 O O . ASN A 1 99 ? -28.747 2.436 23.513 1.00 66.50 99 ASN A O 1
ATOM 810 N N . LYS A 1 100 ? -30.623 1.239 23.371 1.00 64.81 100 LYS A N 1
ATOM 811 C CA . LYS A 1 100 ? -30.213 0.456 22.184 1.00 64.81 100 LYS A CA 1
ATOM 812 C C . LYS A 1 100 ? -29.739 1.335 21.013 1.00 64.81 100 LYS A C 1
ATOM 814 O O . LYS A 1 100 ? -28.861 0.932 20.254 1.00 64.81 100 LYS A O 1
ATOM 819 N N . SER A 1 101 ? -30.287 2.544 20.876 1.00 69.69 101 SER A N 1
ATOM 820 C CA . SER A 1 101 ? -29.871 3.527 19.866 1.00 69.69 101 S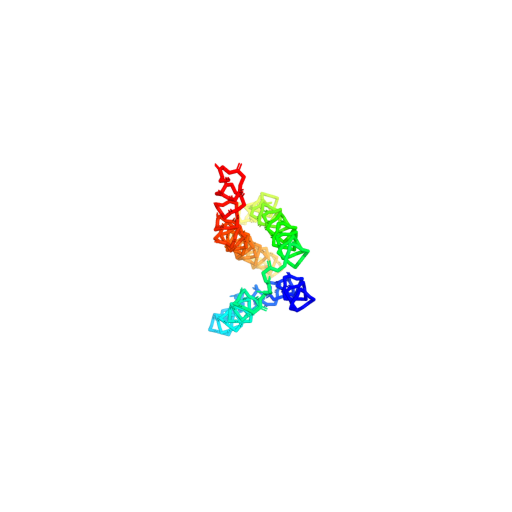ER A CA 1
ATOM 821 C C . SER A 1 101 ? -28.485 4.124 20.127 1.00 69.69 101 SER A C 1
ATOM 823 O O . SER A 1 101 ? -27.728 4.328 19.181 1.00 69.69 101 SER A O 1
ATOM 825 N N . GLU A 1 102 ? -28.139 4.385 21.390 1.00 67.25 102 GLU A N 1
ATOM 826 C CA . GLU A 1 102 ? -26.808 4.864 21.783 1.00 67.25 102 GLU A CA 1
ATOM 827 C C . GLU A 1 102 ? -25.769 3.754 21.654 1.00 67.25 102 GLU A C 1
ATOM 829 O O . GLU A 1 102 ? -24.678 3.985 21.146 1.00 67.25 102 GLU A O 1
ATOM 834 N N . TYR A 1 103 ? -26.131 2.520 22.010 1.00 66.56 103 TYR A N 1
ATOM 835 C CA . TYR A 1 103 ? -25.261 1.367 21.797 1.00 66.56 103 TYR A CA 1
ATOM 836 C C . TYR A 1 103 ? -24.906 1.190 20.311 1.00 66.56 103 TYR A C 1
ATOM 838 O O . TYR A 1 103 ? -23.733 1.084 19.954 1.00 66.56 103 TYR A O 1
ATOM 846 N N . ASN A 1 104 ? -25.907 1.239 19.426 1.00 70.88 104 ASN A N 1
ATOM 847 C CA . ASN A 1 104 ? -25.689 1.109 17.984 1.00 70.88 104 ASN A CA 1
ATOM 848 C C . ASN A 1 104 ? -24.843 2.257 17.406 1.00 70.88 104 ASN A C 1
ATOM 850 O O . ASN A 1 104 ? -24.040 2.032 16.499 1.00 70.88 104 ASN A O 1
ATOM 854 N N . SER A 1 105 ? -24.999 3.486 17.910 1.00 76.38 105 SER A N 1
ATOM 855 C CA . SER A 1 105 ? -24.209 4.628 17.437 1.00 76.38 105 SER A CA 1
ATOM 856 C C . SER A 1 105 ? -22.743 4.517 17.871 1.00 76.38 105 SER A C 1
ATOM 858 O O . SER A 1 105 ? -21.851 4.726 17.045 1.00 76.38 105 SER A O 1
ATOM 860 N N . VAL A 1 106 ? -22.485 4.090 19.109 1.00 75.44 106 VAL A N 1
ATOM 861 C CA . VAL A 1 106 ? -21.135 3.822 19.627 1.00 75.44 106 VAL A CA 1
ATOM 862 C C . VAL A 1 106 ? -20.465 2.679 18.866 1.00 75.44 106 VAL A C 1
ATOM 864 O O . VAL A 1 106 ? -19.325 2.836 18.426 1.00 75.44 106 VAL A O 1
ATOM 867 N N . GLU A 1 107 ? -21.169 1.568 18.633 1.00 74.00 107 GLU A N 1
ATOM 868 C CA . GLU A 1 107 ? -20.613 0.425 17.898 1.00 74.00 107 GLU A CA 1
ATOM 869 C C . GLU A 1 107 ? -20.305 0.795 16.440 1.00 74.00 107 GLU A C 1
ATOM 871 O O . GLU A 1 107 ? -19.228 0.488 15.931 1.00 74.00 107 GLU A O 1
ATOM 876 N N . SER A 1 108 ? -21.182 1.559 15.778 1.00 78.62 108 SER A N 1
ATOM 877 C CA . SER A 1 108 ? -20.919 2.047 14.418 1.00 78.62 108 SER A CA 1
ATOM 878 C C . SER A 1 108 ? -19.694 2.971 14.348 1.00 78.62 108 SER A C 1
ATOM 880 O O . SER A 1 108 ? -18.906 2.896 13.404 1.00 78.62 108 SER A O 1
ATOM 882 N N . LEU A 1 109 ? -19.482 3.823 15.359 1.00 80.06 109 LEU A N 1
ATOM 883 C CA . LEU A 1 109 ? -18.296 4.677 15.457 1.00 80.06 109 LEU A CA 1
ATOM 884 C C . LEU A 1 109 ? -17.034 3.846 15.676 1.00 80.06 109 LEU A C 1
ATOM 886 O O . LEU A 1 109 ? -16.018 4.110 15.032 1.00 80.06 109 LEU A O 1
ATOM 890 N N . ARG A 1 110 ? -17.102 2.830 16.540 1.00 79.38 110 ARG A N 1
ATOM 891 C CA . ARG A 1 110 ? -15.998 1.905 16.798 1.00 79.38 110 ARG A CA 1
ATOM 892 C C . ARG A 1 110 ? -15.587 1.162 15.526 1.00 79.38 110 ARG A C 1
ATOM 894 O O . ARG A 1 110 ? -14.412 1.206 15.163 1.00 79.38 110 ARG A O 1
ATOM 901 N N . ILE A 1 111 ? -16.548 0.575 14.813 1.00 82.12 111 ILE A N 1
ATOM 902 C CA . ILE A 1 111 ? -16.324 -0.114 13.534 1.00 82.12 111 ILE A CA 1
ATOM 903 C C . ILE A 1 111 ? -15.704 0.843 12.508 1.00 82.12 111 ILE A C 1
ATOM 905 O O . ILE A 1 111 ? -14.699 0.517 11.879 1.00 82.12 111 ILE A O 1
ATOM 909 N N . ASN A 1 112 ? -16.230 2.065 12.381 1.00 85.69 112 ASN A N 1
ATOM 910 C CA . ASN A 1 112 ? -15.686 3.064 11.459 1.00 85.69 112 ASN A CA 1
ATOM 911 C C . ASN A 1 112 ? -14.241 3.467 11.798 1.00 85.69 112 ASN A C 1
ATOM 913 O O . ASN A 1 112 ? -13.431 3.658 10.890 1.00 85.69 112 ASN A O 1
ATOM 917 N N . ILE A 1 113 ? -13.896 3.575 13.086 1.00 84.25 113 ILE A N 1
ATOM 918 C CA . ILE A 1 113 ? -12.523 3.846 13.534 1.00 84.25 113 ILE A CA 1
ATOM 919 C C . ILE A 1 113 ? -11.598 2.671 13.192 1.00 84.25 113 ILE A C 1
ATOM 921 O O . ILE A 1 113 ? -10.478 2.903 12.738 1.00 84.25 113 ILE A O 1
ATOM 925 N N . GLU A 1 114 ? -12.037 1.427 13.391 1.00 86.44 114 GLU A N 1
ATOM 926 C CA . GLU A 1 114 ? -11.257 0.233 13.038 1.00 86.44 114 GLU A CA 1
ATOM 927 C C . GLU A 1 114 ? -11.028 0.129 11.525 1.00 86.44 114 GLU A C 1
ATOM 929 O O . GLU A 1 114 ? -9.886 -0.042 11.094 1.00 86.44 114 GLU A O 1
ATOM 934 N N . ILE A 1 115 ? -12.068 0.347 10.715 1.00 89.25 115 ILE A N 1
ATOM 935 C CA . ILE A 1 115 ? -11.969 0.403 9.249 1.00 89.25 115 ILE A CA 1
ATOM 936 C C . ILE A 1 115 ? -10.990 1.501 8.821 1.00 89.25 115 ILE A C 1
ATOM 938 O O . ILE A 1 115 ? -10.119 1.261 7.983 1.00 89.25 115 ILE A O 1
ATOM 942 N N . ALA A 1 116 ? -11.100 2.705 9.384 1.00 89.75 116 ALA A N 1
ATOM 943 C CA . ALA A 1 116 ? -10.212 3.807 9.036 1.00 89.75 116 ALA A CA 1
ATOM 944 C C . ALA A 1 116 ? -8.752 3.501 9.417 1.00 89.75 116 ALA A C 1
ATOM 946 O O . ALA A 1 116 ? -7.856 3.674 8.594 1.00 89.75 116 ALA A O 1
ATOM 947 N N . LYS A 1 117 ? -8.497 2.950 10.611 1.00 90.69 117 LYS A N 1
ATOM 948 C CA . LYS A 1 117 ? -7.150 2.504 11.009 1.00 90.69 117 LYS A CA 1
ATOM 949 C C . LYS A 1 117 ? -6.588 1.457 10.050 1.00 90.69 117 LYS A C 1
ATOM 951 O O . LYS A 1 117 ? -5.453 1.606 9.607 1.00 90.69 117 LYS A O 1
ATOM 956 N N . TYR A 1 118 ? -7.380 0.444 9.700 1.00 92.69 118 TYR A N 1
ATOM 957 C CA . TYR A 1 118 ? -6.973 -0.597 8.759 1.00 92.69 118 TYR A CA 1
ATOM 958 C C . TYR A 1 118 ? -6.593 -0.004 7.398 1.00 92.69 118 TYR A C 1
ATOM 960 O O . TYR A 1 118 ? -5.479 -0.218 6.919 1.00 92.69 118 TYR A O 1
ATOM 968 N N . LYS A 1 119 ? -7.475 0.817 6.809 1.00 94.44 119 LYS A N 1
ATOM 969 C CA . LYS A 1 119 ? -7.206 1.513 5.539 1.00 94.44 119 LYS A CA 1
ATOM 970 C C . LYS A 1 119 ? -5.933 2.346 5.624 1.00 94.44 119 LYS A C 1
ATOM 972 O O . LYS A 1 119 ? -5.140 2.335 4.688 1.00 94.44 119 LYS A O 1
ATOM 977 N N . GLY A 1 120 ? -5.734 3.042 6.740 1.00 94.25 120 GLY A N 1
ATOM 978 C CA . GLY A 1 120 ? -4.553 3.854 7.003 1.00 94.25 120 GLY A CA 1
ATOM 979 C C . GLY A 1 120 ? -3.255 3.048 6.993 1.00 94.25 120 GLY A C 1
ATOM 980 O O . GLY A 1 120 ? -2.333 3.383 6.253 1.00 94.25 120 GLY A O 1
ATOM 981 N N . ILE A 1 121 ? -3.205 1.960 7.766 1.00 94.81 121 ILE A N 1
ATOM 982 C CA . ILE A 1 121 ? -2.024 1.091 7.883 1.00 94.81 121 ILE A CA 1
ATOM 983 C C . ILE A 1 121 ? -1.704 0.422 6.547 1.00 94.81 121 ILE A C 1
ATOM 985 O O . ILE A 1 121 ? -0.560 0.467 6.102 1.00 94.81 121 ILE A O 1
ATOM 989 N N . ILE A 1 122 ? -2.699 -0.168 5.880 1.00 96.00 122 ILE A N 1
ATOM 990 C CA . ILE A 1 122 ? -2.450 -0.848 4.608 1.00 96.00 122 ILE A CA 1
ATOM 991 C C . ILE A 1 122 ? -2.011 0.144 3.528 1.00 96.00 122 ILE A C 1
ATOM 993 O O . ILE A 1 122 ? -1.066 -0.142 2.799 1.00 96.00 122 ILE A O 1
ATOM 997 N N . SER A 1 123 ? -2.624 1.330 3.454 1.00 96.88 123 SER A N 1
ATOM 998 C CA . SER A 1 123 ? -2.192 2.359 2.495 1.00 96.88 123 SER A CA 1
ATOM 999 C C . SER A 1 123 ? -0.742 2.783 2.744 1.00 96.88 123 SER A C 1
ATOM 1001 O O . SER A 1 123 ? 0.011 2.974 1.794 1.00 96.88 123 SER A O 1
ATOM 1003 N N . LEU A 1 124 ? -0.309 2.862 4.008 1.00 97.31 124 LEU A N 1
ATOM 1004 C CA . LEU A 1 124 ? 1.085 3.157 4.340 1.00 97.31 124 LEU A CA 1
ATOM 1005 C C . LEU A 1 124 ? 2.030 2.053 3.844 1.00 97.31 124 LEU A C 1
ATOM 1007 O O . LEU A 1 124 ? 3.048 2.353 3.223 1.00 97.31 124 LEU A O 1
ATOM 1011 N N . ILE A 1 125 ? 1.680 0.784 4.078 1.00 96.19 125 ILE A N 1
ATOM 1012 C CA . ILE A 1 125 ? 2.462 -0.368 3.603 1.00 96.19 125 ILE A CA 1
ATOM 1013 C C . ILE A 1 125 ? 2.570 -0.342 2.076 1.00 96.19 125 ILE A C 1
ATOM 1015 O O . ILE A 1 125 ? 3.668 -0.477 1.540 1.00 96.19 125 ILE A O 1
ATOM 1019 N N . VAL A 1 126 ? 1.458 -0.113 1.373 1.00 96.44 126 VAL A N 1
ATOM 1020 C CA . VAL A 1 126 ? 1.443 -0.010 -0.092 1.00 96.44 126 VAL A CA 1
ATOM 1021 C C . VAL A 1 126 ? 2.349 1.127 -0.566 1.00 96.44 126 VAL A C 1
ATOM 1023 O O . VAL A 1 126 ? 3.175 0.906 -1.447 1.00 96.44 126 VAL A O 1
ATOM 1026 N N . ALA A 1 127 ? 2.267 2.315 0.040 1.00 97.31 127 ALA A N 1
ATOM 1027 C CA . ALA A 1 127 ? 3.123 3.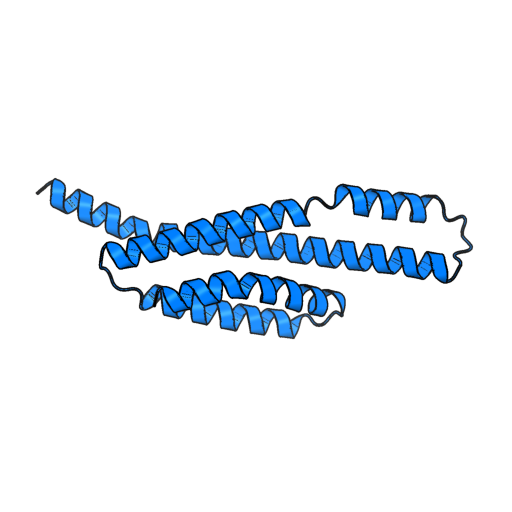443 -0.327 1.00 97.31 127 ALA A CA 1
ATOM 1028 C C . ALA A 1 127 ? 4.621 3.113 -0.188 1.00 97.31 127 ALA A C 1
ATOM 1030 O O . ALA A 1 127 ? 5.413 3.428 -1.082 1.00 97.31 127 ALA A O 1
ATOM 1031 N N . ILE A 1 128 ? 5.004 2.432 0.898 1.00 96.69 128 ILE A N 1
ATOM 1032 C CA . ILE A 1 128 ? 6.383 1.982 1.131 1.00 96.69 128 ILE A CA 1
ATOM 1033 C C . ILE A 1 128 ? 6.802 0.967 0.066 1.00 96.69 128 ILE A C 1
ATOM 1035 O O . ILE A 1 128 ? 7.854 1.135 -0.543 1.00 96.69 128 ILE A O 1
ATOM 1039 N N . VAL A 1 129 ? 5.979 -0.052 -0.203 1.00 95.31 129 VAL A N 1
ATOM 1040 C CA . VAL A 1 129 ? 6.273 -1.085 -1.209 1.00 95.31 129 VAL A CA 1
ATOM 1041 C C . VAL A 1 129 ? 6.498 -0.464 -2.588 1.00 95.31 129 VAL A C 1
ATOM 1043 O O . VAL A 1 129 ? 7.505 -0.762 -3.226 1.00 95.31 129 VAL A O 1
ATOM 1046 N N . LEU A 1 130 ? 5.614 0.434 -3.035 1.00 95.12 130 LEU A N 1
ATOM 1047 C CA . LEU A 1 130 ? 5.759 1.099 -4.336 1.00 95.12 130 LEU A CA 1
ATOM 1048 C C . LEU A 1 130 ? 7.047 1.933 -4.403 1.00 95.12 130 LEU A C 1
ATOM 1050 O O . LEU A 1 130 ? 7.761 1.886 -5.402 1.00 95.12 130 LEU A O 1
ATOM 1054 N N . THR A 1 131 ? 7.385 2.634 -3.318 1.00 94.50 131 THR A N 1
ATOM 1055 C CA . THR A 1 131 ? 8.628 3.415 -3.224 1.00 94.50 131 THR A CA 1
ATOM 1056 C C . THR A 1 131 ? 9.863 2.517 -3.301 1.00 94.50 131 THR A C 1
ATOM 1058 O O . THR A 1 131 ? 10.800 2.818 -4.035 1.00 94.50 131 THR A O 1
ATOM 1061 N N . VAL A 1 132 ? 9.862 1.386 -2.590 1.00 93.19 132 VAL A N 1
ATOM 1062 C CA . VAL A 1 132 ? 10.970 0.418 -2.616 1.00 93.19 132 VAL A CA 1
ATOM 1063 C C . VAL A 1 132 ? 11.156 -0.164 -4.017 1.00 93.19 132 VAL A C 1
ATOM 1065 O O . VAL A 1 132 ? 12.282 -0.207 -4.506 1.00 93.19 132 VAL A O 1
ATOM 1068 N N . LEU A 1 133 ? 10.073 -0.566 -4.688 1.00 91.56 133 LEU A N 1
ATOM 1069 C CA . LEU A 1 133 ? 10.139 -1.113 -6.048 1.00 91.56 133 LEU A CA 1
ATOM 1070 C C . LEU A 1 133 ? 10.742 -0.109 -7.041 1.00 91.56 133 LEU A C 1
ATOM 1072 O O . LEU A 1 133 ? 11.603 -0.482 -7.840 1.00 91.56 133 LEU A O 1
ATOM 1076 N N . MET A 1 134 ? 10.344 1.161 -6.950 1.00 89.75 134 MET A N 1
ATOM 1077 C CA . MET A 1 134 ? 10.887 2.246 -7.772 1.00 89.75 134 MET A CA 1
ATOM 1078 C C . MET A 1 134 ? 12.399 2.414 -7.553 1.00 89.75 134 MET A C 1
ATOM 1080 O O . MET A 1 134 ? 13.171 2.433 -8.515 1.00 89.75 134 MET A O 1
ATOM 1084 N N . THR A 1 135 ? 12.839 2.470 -6.292 1.00 86.00 135 THR A N 1
ATOM 1085 C CA . THR A 1 135 ? 14.259 2.624 -5.937 1.00 86.00 135 THR A CA 1
ATOM 1086 C C . THR A 1 135 ? 15.100 1.442 -6.416 1.00 86.00 135 THR A C 1
ATOM 1088 O O . THR A 1 135 ? 16.162 1.638 -7.012 1.00 86.00 135 THR A 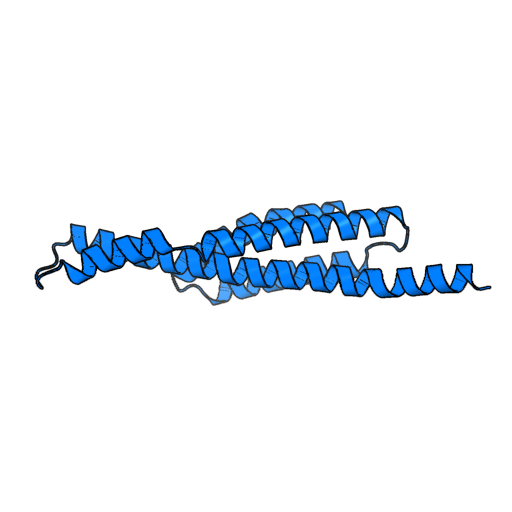O 1
ATOM 1091 N N . LEU A 1 136 ? 14.622 0.209 -6.213 1.00 86.94 136 LEU A N 1
ATOM 1092 C CA . LEU A 1 136 ? 15.343 -1.003 -6.611 1.00 86.94 136 LEU A CA 1
ATOM 1093 C C . LEU A 1 136 ? 15.552 -1.091 -8.125 1.00 86.94 136 LEU A C 1
ATOM 1095 O O . LEU A 1 136 ? 16.604 -1.545 -8.564 1.00 86.94 136 LEU A O 1
ATOM 1099 N N . LYS A 1 137 ? 14.569 -0.662 -8.925 1.00 82.81 137 LYS A N 1
ATOM 1100 C CA . LYS A 1 137 ? 14.664 -0.736 -10.389 1.00 82.81 137 LYS A CA 1
ATOM 1101 C C . LYS A 1 137 ? 15.465 0.425 -10.999 1.00 82.81 137 LYS A C 1
ATOM 1103 O O . LYS A 1 137 ? 16.133 0.225 -12.005 1.00 82.81 137 LYS A O 1
ATOM 1108 N N . SER A 1 138 ? 15.446 1.610 -10.383 1.00 73.44 138 SER A N 1
ATOM 1109 C CA . SER A 1 138 ? 16.118 2.810 -10.920 1.00 73.44 138 SER A CA 1
ATOM 1110 C C . SER A 1 138 ? 17.619 2.875 -10.607 1.00 73.44 138 SER A C 1
ATOM 1112 O O . SER A 1 138 ? 18.397 3.399 -11.399 1.00 73.44 138 SER A O 1
ATOM 1114 N N . THR A 1 139 ? 18.050 2.322 -9.467 1.00 72.12 139 THR A N 1
ATOM 1115 C CA . THR A 1 139 ? 19.460 2.373 -9.021 1.00 72.12 139 THR A CA 1
ATOM 1116 C C . THR A 1 139 ? 20.446 1.739 -10.025 1.00 72.12 139 THR A C 1
ATOM 1118 O O . THR A 1 139 ? 21.484 2.348 -10.306 1.00 72.12 139 THR A O 1
ATOM 1121 N N . PRO A 1 140 ? 20.158 0.564 -10.621 1.00 67.88 140 PRO A N 1
ATOM 1122 C CA . PRO A 1 140 ? 21.037 -0.042 -11.622 1.00 67.88 140 PRO A CA 1
ATOM 1123 C C . PRO A 1 140 ? 21.161 0.776 -12.914 1.00 67.88 140 PRO A C 1
ATOM 1125 O O . PRO A 1 140 ? 22.253 0.843 -13.467 1.00 67.88 140 PRO A O 1
ATOM 1128 N N . GLN A 1 141 ? 20.086 1.429 -13.377 1.00 64.69 141 GLN A N 1
ATOM 1129 C CA . GLN A 1 141 ? 20.124 2.230 -14.610 1.00 64.69 141 GLN A CA 1
ATOM 1130 C C . GLN A 1 141 ? 20.981 3.486 -14.464 1.00 64.69 141 GLN A C 1
ATOM 1132 O O . GLN A 1 141 ? 21.847 3.722 -15.297 1.00 64.69 141 GLN A O 1
ATOM 1137 N N . ILE A 1 142 ? 20.827 4.230 -13.363 1.00 62.25 142 ILE A N 1
ATOM 1138 C CA . ILE A 1 142 ? 21.656 5.418 -13.090 1.00 62.25 142 ILE A CA 1
ATOM 1139 C C . ILE A 1 142 ? 23.143 5.032 -13.046 1.00 62.25 142 ILE A C 1
ATOM 1141 O O . ILE A 1 142 ? 24.007 5.756 -13.536 1.00 62.25 142 ILE A O 1
ATOM 1145 N N . THR A 1 143 ? 23.450 3.861 -12.485 1.00 61.34 143 THR A N 1
ATOM 1146 C CA . THR A 1 143 ? 24.821 3.335 -12.419 1.00 61.34 143 THR A CA 1
ATOM 1147 C C . THR A 1 143 ? 25.361 2.935 -13.801 1.00 61.34 143 THR A C 1
ATOM 1149 O O . THR A 1 143 ? 26.549 3.106 -14.064 1.00 61.34 143 THR A O 1
ATOM 1152 N N . ALA A 1 144 ? 24.514 2.415 -14.694 1.00 62.53 144 ALA A N 1
ATOM 1153 C CA . ALA A 1 144 ? 24.903 2.068 -16.060 1.00 62.53 144 ALA A CA 1
ATOM 1154 C C . ALA A 1 144 ? 25.146 3.321 -16.918 1.00 62.53 144 ALA A C 1
ATOM 1156 O O . ALA A 1 144 ? 26.217 3.460 -17.498 1.00 62.53 144 ALA A O 1
ATOM 1157 N N . GLU A 1 145 ? 24.213 4.276 -16.911 1.00 61.31 145 GLU A N 1
ATOM 1158 C CA . GLU A 1 145 ? 24.334 5.523 -17.680 1.00 61.31 145 GLU A CA 1
ATOM 1159 C C . GLU A 1 145 ? 25.535 6.368 -17.229 1.00 61.31 145 GLU A C 1
ATOM 1161 O O . GLU A 1 145 ? 26.260 6.922 -18.052 1.00 61.31 145 GLU A O 1
ATOM 1166 N N . THR A 1 146 ? 25.804 6.440 -15.921 1.00 62.19 146 THR A N 1
ATOM 1167 C CA . THR A 1 146 ? 26.991 7.151 -15.411 1.00 62.19 146 THR A CA 1
ATOM 1168 C C . THR A 1 146 ? 28.300 6.473 -15.799 1.00 62.19 146 THR A C 1
ATOM 1170 O O . THR A 1 146 ? 29.294 7.165 -16.002 1.00 62.19 146 THR A O 1
ATOM 1173 N N . ARG A 1 147 ? 28.322 5.143 -15.937 1.00 53.94 147 ARG A N 1
ATOM 1174 C CA . ARG A 1 147 ? 29.503 4.410 -16.407 1.00 53.94 147 ARG A CA 1
ATOM 1175 C C . ARG A 1 147 ? 29.791 4.692 -17.881 1.00 53.94 147 ARG A C 1
ATOM 1177 O O . ARG A 1 147 ? 30.952 4.892 -18.222 1.00 53.94 147 ARG A O 1
ATOM 1184 N N . ASP A 1 148 ? 28.757 4.755 -18.713 1.00 62.06 148 ASP A N 1
ATOM 1185 C CA . ASP A 1 148 ? 28.890 5.022 -20.150 1.00 62.06 148 ASP A CA 1
ATOM 1186 C C . ASP A 1 148 ? 29.301 6.474 -20.455 1.00 62.06 148 ASP A C 1
ATOM 1188 O O . ASP A 1 148 ? 29.864 6.742 -21.508 1.00 62.06 148 ASP A O 1
ATOM 1192 N N . LEU A 1 149 ? 29.076 7.414 -19.529 1.00 65.69 149 LEU A N 1
ATOM 1193 C CA . LEU A 1 149 ? 29.529 8.809 -19.648 1.00 65.69 149 LEU A CA 1
ATOM 1194 C C . LEU A 1 149 ? 30.999 9.032 -19.242 1.00 65.69 149 LEU A C 1
ATOM 1196 O O . LEU A 1 149 ? 31.536 10.115 -19.474 1.00 65.69 149 LEU A O 1
ATOM 1200 N N . ILE A 1 150 ? 31.634 8.053 -18.586 1.00 60.84 150 ILE A N 1
ATOM 1201 C CA . ILE A 1 150 ? 33.013 8.147 -18.068 1.00 60.84 150 ILE A CA 1
ATOM 1202 C C . ILE A 1 150 ? 34.028 7.453 -19.003 1.00 60.84 150 ILE A C 1
ATOM 1204 O O . ILE A 1 150 ? 35.233 7.667 -18.853 1.00 60.84 150 ILE A O 1
ATOM 1208 N N . ILE A 1 151 ? 33.563 6.642 -19.961 1.00 49.19 151 ILE A N 1
ATOM 1209 C CA . ILE A 1 151 ? 34.381 5.901 -20.943 1.00 49.19 151 ILE A CA 1
ATOM 1210 C C . ILE A 1 151 ? 34.343 6.622 -22.292 1.00 49.19 151 ILE A C 1
ATOM 1212 O O . ILE A 1 151 ? 35.418 6.711 -22.927 1.00 49.19 151 ILE A O 1
#

pLDDT: mean 83.8, std 12.8, range [49.19, 97.81]

Foldseek 3Di:
DLVLLLCLLVVVVVLLLVVLVCVLVVNNPVSVVVVVVSVVSNVVCLVPQDPDPVSLVSLLVSLQVSLVVLQVLLVVLLPCVVLVVVLCVLVVPDPPDQDPVSVVVNVVSVSSNSSSNSSNVVSNVSSVVSVVSSCVVVVVVVVVVVVVVVD

Organism: Staphylococcus aureus (NCBI:txid1280)